Protein AF-A0A7G8DDP6-F1 (afdb_monomer)

Structure (mmCIF, N/CA/C/O backbone):
data_AF-A0A7G8DDP6-F1
#
_entry.id   AF-A0A7G8DDP6-F1
#
loop_
_atom_site.group_PDB
_atom_site.id
_atom_site.type_symbol
_atom_site.label_atom_id
_atom_site.label_alt_id
_atom_site.label_comp_id
_atom_site.label_asym_id
_atom_site.label_entity_id
_atom_site.label_seq_id
_atom_site.pdbx_PDB_ins_code
_atom_site.Cartn_x
_atom_site.Cartn_y
_atom_site.Cartn_z
_atom_site.occupancy
_atom_site.B_iso_or_equiv
_atom_site.auth_seq_id
_atom_site.auth_comp_id
_atom_site.auth_asym_id
_atom_site.auth_atom_id
_atom_site.pdbx_PDB_model_num
ATOM 1 N N . MET A 1 1 ? 0.515 -13.454 9.742 1.00 59.88 1 MET A N 1
ATOM 2 C CA . MET A 1 1 ? -0.856 -13.581 9.201 1.00 59.88 1 MET A CA 1
ATOM 3 C C . MET A 1 1 ? -1.035 -12.796 7.907 1.00 59.88 1 MET A C 1
ATOM 5 O O . MET A 1 1 ? -1.355 -13.415 6.911 1.00 59.88 1 MET A O 1
ATOM 9 N N . VAL A 1 2 ? -0.742 -11.490 7.878 1.00 62.47 2 VAL A N 1
ATOM 10 C CA . VAL A 1 2 ? -0.838 -10.633 6.673 1.00 62.47 2 VAL A CA 1
ATOM 11 C C . VAL A 1 2 ? -0.209 -11.253 5.425 1.00 62.47 2 VAL A C 1
ATOM 13 O O . VAL A 1 2 ? -0.867 -11.386 4.404 1.00 62.47 2 VAL A O 1
ATOM 16 N N . VAL A 1 3 ? 1.056 -11.658 5.530 1.00 65.75 3 VAL A N 1
ATOM 17 C CA . VAL A 1 3 ? 1.821 -12.215 4.409 1.00 65.75 3 VAL A CA 1
ATOM 18 C C . VAL A 1 3 ? 1.182 -13.507 3.882 1.00 65.75 3 VAL A C 1
ATOM 20 O O . VAL A 1 3 ? 1.127 -13.724 2.679 1.00 65.75 3 VAL A O 1
ATOM 23 N N . ALA A 1 4 ? 0.618 -14.327 4.775 1.00 67.00 4 ALA A N 1
ATOM 24 C CA . ALA A 1 4 ? -0.095 -15.544 4.396 1.00 67.00 4 ALA A CA 1
ATOM 25 C C . ALA A 1 4 ? -1.446 -15.244 3.722 1.00 67.00 4 ALA A C 1
ATOM 27 O O . ALA A 1 4 ? -1.811 -15.931 2.777 1.00 67.00 4 ALA A O 1
ATOM 28 N N . ILE A 1 5 ? -2.166 -14.206 4.167 1.00 69.06 5 ILE A N 1
ATOM 29 C CA . ILE A 1 5 ? -3.411 -13.762 3.519 1.00 69.06 5 ILE A CA 1
ATOM 30 C C . ILE A 1 5 ? -3.108 -13.243 2.113 1.00 69.06 5 ILE A C 1
ATOM 32 O O . ILE A 1 5 ? -3.750 -13.669 1.162 1.00 69.06 5 ILE A O 1
ATOM 36 N N . ALA A 1 6 ? -2.093 -12.387 1.965 1.00 72.00 6 ALA A N 1
ATOM 37 C CA . ALA A 1 6 ? -1.677 -11.905 0.654 1.00 72.00 6 ALA A CA 1
ATOM 38 C C . ALA A 1 6 ? -1.273 -13.073 -0.264 1.00 72.00 6 ALA A C 1
ATOM 40 O O . ALA A 1 6 ? -1.742 -13.143 -1.387 1.00 72.00 6 ALA A O 1
ATOM 41 N N . TYR A 1 7 ? -0.497 -14.044 0.223 1.00 73.69 7 TYR A N 1
ATOM 42 C CA . TYR A 1 7 ? -0.129 -15.242 -0.542 1.00 73.69 7 TYR A CA 1
ATOM 43 C C . TYR A 1 7 ? -1.344 -16.051 -1.023 1.00 73.69 7 TYR A C 1
ATOM 45 O O . TYR A 1 7 ? -1.441 -16.391 -2.201 1.00 73.69 7 TYR A O 1
ATOM 53 N N . LEU A 1 8 ? -2.274 -16.358 -0.113 1.00 72.94 8 LEU A N 1
ATOM 54 C CA . LEU A 1 8 ? -3.439 -17.191 -0.416 1.00 72.94 8 LEU A CA 1
ATOM 55 C C . LEU A 1 8 ? -4.395 -16.503 -1.393 1.00 72.94 8 LEU A C 1
ATOM 57 O O . LEU A 1 8 ? -4.931 -17.171 -2.273 1.00 72.94 8 LEU A O 1
ATOM 61 N N . THR A 1 9 ? -4.570 -15.187 -1.261 1.00 77.00 9 THR A N 1
ATOM 62 C CA . THR A 1 9 ? -5.467 -14.398 -2.114 1.00 77.00 9 THR A CA 1
ATOM 63 C C . THR A 1 9 ? -4.833 -14.025 -3.457 1.00 77.00 9 THR A C 1
ATOM 65 O O . THR A 1 9 ? -5.540 -13.958 -4.456 1.00 77.00 9 THR A O 1
ATOM 68 N N . TYR A 1 10 ? -3.516 -13.789 -3.500 1.00 74.25 10 TYR A N 1
ATOM 69 C CA . TYR A 1 10 ? -2.825 -13.218 -4.666 1.00 74.25 10 TYR A CA 1
ATOM 70 C C . TYR A 1 10 ? -1.855 -14.162 -5.382 1.00 74.25 10 TYR A C 1
ATOM 72 O O . TYR A 1 10 ? -1.189 -13.730 -6.320 1.00 74.25 10 TYR A O 1
ATOM 80 N N . GLN A 1 11 ? -1.752 -15.430 -4.966 1.00 79.75 11 GLN A N 1
ATOM 81 C CA . GLN A 1 11 ? -0.827 -16.412 -5.558 1.00 79.75 11 GLN A CA 1
ATOM 82 C C . GLN A 1 11 ? 0.617 -15.884 -5.690 1.00 79.75 11 GLN A C 1
ATOM 84 O O . GLN A 1 11 ? 1.321 -16.160 -6.659 1.00 79.75 11 GLN A O 1
ATOM 89 N N . LEU A 1 12 ? 1.056 -15.099 -4.705 1.00 81.31 12 LEU A N 1
ATOM 90 C CA . LEU A 1 12 ? 2.397 -14.518 -4.685 1.00 81.31 12 LEU A CA 1
ATOM 91 C C 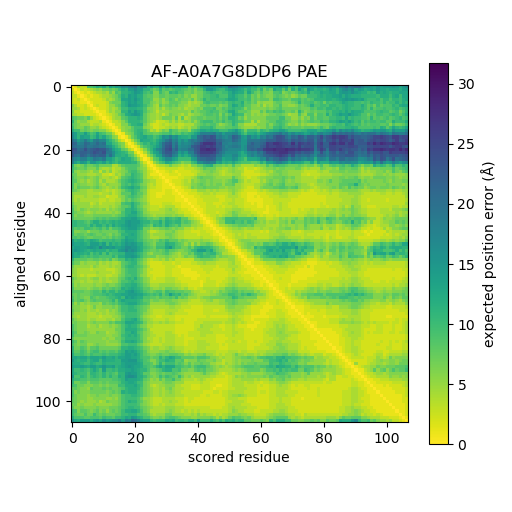. LEU A 1 12 ? 3.430 -15.559 -4.254 1.00 81.31 12 LEU A C 1
ATOM 93 O O . LEU A 1 12 ? 3.091 -16.480 -3.534 1.00 81.31 12 LEU A O 1
ATOM 97 N N . LEU A 1 13 ? 4.697 -15.407 -4.612 1.00 78.38 13 LEU A N 1
ATOM 98 C CA . LEU A 1 13 ? 5.821 -16.176 -4.085 1.00 78.38 13 LEU A CA 1
ATOM 99 C C . LEU A 1 13 ? 6.666 -15.258 -3.204 1.00 78.38 13 LEU A C 1
ATOM 101 O O . LEU A 1 13 ? 7.048 -14.174 -3.633 1.00 78.38 13 LEU A O 1
ATOM 105 N N . LEU A 1 14 ? 6.917 -15.672 -1.958 1.00 75.56 14 LEU A N 1
ATOM 106 C CA . LEU A 1 14 ? 7.691 -14.869 -1.011 1.00 75.56 14 LEU A CA 1
ATOM 107 C C . LEU A 1 14 ? 9.173 -14.915 -1.349 1.00 75.56 14 LEU A C 1
ATOM 109 O O . LEU A 1 14 ? 9.771 -15.993 -1.385 1.00 75.56 14 LEU A O 1
ATOM 113 N N . ASP A 1 15 ? 9.770 -13.737 -1.463 1.00 69.56 15 ASP A N 1
ATOM 114 C CA . ASP A 1 15 ? 11.208 -13.605 -1.599 1.00 69.56 15 ASP A CA 1
ATOM 115 C C . ASP A 1 15 ? 11.834 -13.625 -0.199 1.00 69.56 15 ASP A C 1
ATOM 117 O O . ASP A 1 15 ? 11.829 -12.643 0.546 1.00 69.56 15 ASP A O 1
ATOM 121 N N . GLN A 1 16 ? 12.377 -14.776 0.205 1.00 58.44 16 GLN A N 1
ATOM 122 C CA . GLN A 1 16 ? 13.226 -14.827 1.393 1.00 58.44 16 GLN A CA 1
ATOM 123 C C . GLN A 1 16 ? 14.560 -14.159 1.063 1.00 58.44 16 GLN A C 1
ATOM 125 O O . GLN 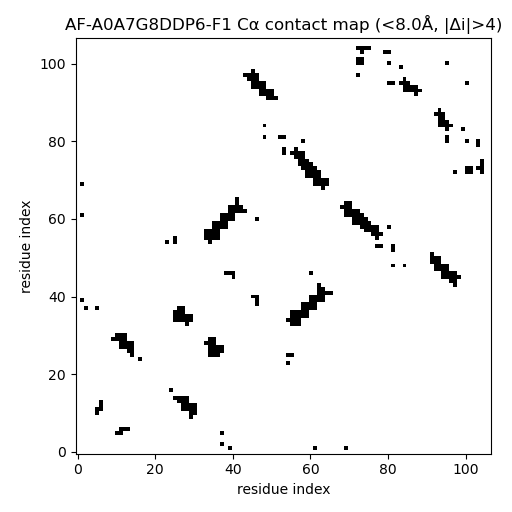A 1 16 ? 15.319 -14.630 0.219 1.00 58.44 16 GLN A O 1
ATOM 130 N N . CYS A 1 17 ? 14.837 -13.039 1.730 1.00 49.44 17 CYS A N 1
ATOM 131 C CA . CYS A 1 17 ? 16.061 -12.269 1.552 1.00 49.44 17 CYS A CA 1
ATOM 132 C C . CYS A 1 17 ? 17.306 -13.123 1.856 1.00 49.44 17 CYS A C 1
ATOM 134 O O . CYS A 1 17 ? 17.713 -13.281 3.005 1.00 49.44 17 CYS A O 1
ATOM 136 N N . SER A 1 18 ? 17.933 -13.653 0.807 1.00 39.44 18 SER A N 1
ATOM 137 C CA . SER A 1 18 ? 19.279 -14.221 0.832 1.00 39.44 18 SER A CA 1
ATOM 138 C C . SER A 1 18 ? 20.175 -13.471 -0.157 1.00 39.44 18 SER A C 1
ATOM 140 O O . SER A 1 18 ? 20.671 -14.058 -1.118 1.00 39.44 18 SER A O 1
ATOM 142 N N . LYS A 1 19 ? 20.367 -12.157 0.017 1.00 45.47 19 LYS A N 1
ATOM 143 C CA . LYS A 1 19 ? 21.385 -11.415 -0.748 1.00 45.47 19 LYS A CA 1
ATOM 144 C C . LYS A 1 19 ? 22.136 -10.417 0.140 1.00 45.47 19 LYS A C 1
ATOM 146 O O . LYS A 1 19 ? 21.508 -9.533 0.720 1.00 45.47 19 LYS A O 1
ATOM 151 N N . PRO A 1 20 ? 23.473 -10.523 0.249 1.00 42.75 20 PRO A N 1
ATOM 152 C CA . PRO A 1 20 ? 24.275 -9.491 0.880 1.00 42.75 20 PRO A CA 1
ATOM 153 C C . PRO A 1 20 ? 24.397 -8.285 -0.067 1.00 42.75 20 PRO A C 1
ATOM 155 O O . PRO A 1 20 ? 24.878 -8.409 -1.188 1.00 42.75 20 PRO A O 1
ATOM 158 N N . ASN A 1 21 ? 23.990 -7.111 0.418 1.00 43.59 21 ASN A N 1
ATOM 159 C CA . ASN A 1 21 ? 24.420 -5.787 -0.051 1.00 43.59 21 ASN A CA 1
ATOM 160 C C . ASN A 1 21 ? 24.225 -5.438 -1.536 1.00 43.59 21 ASN A C 1
ATOM 162 O O . ASN A 1 21 ? 25.132 -4.891 -2.166 1.00 43.59 21 ASN A O 1
ATOM 166 N N . THR A 1 22 ? 23.038 -5.631 -2.107 1.00 42.59 22 THR A N 1
ATOM 167 C CA . THR A 1 22 ? 22.669 -4.851 -3.299 1.00 42.59 22 THR A CA 1
ATOM 168 C C . THR A 1 22 ? 21.200 -4.469 -3.238 1.00 42.59 22 THR A C 1
ATOM 170 O O . THR A 1 22 ? 20.361 -5.254 -2.808 1.00 42.59 22 THR A O 1
ATOM 173 N N . VAL A 1 23 ? 20.968 -3.199 -3.554 1.00 50.78 23 VAL A N 1
ATOM 174 C CA . VAL A 1 23 ? 19.715 -2.448 -3.510 1.00 50.78 23 VAL A CA 1
ATOM 175 C C . VAL A 1 23 ? 18.523 -3.248 -4.040 1.00 50.78 23 VAL A C 1
ATOM 177 O O . VAL A 1 23 ? 18.675 -3.989 -5.002 1.00 50.78 23 VAL A O 1
ATOM 180 N N . GLU A 1 24 ? 17.358 -3.022 -3.426 1.00 58.94 24 GLU A N 1
ATOM 181 C CA . GLU A 1 24 ? 16.023 -3.430 -3.904 1.00 58.94 24 GLU A CA 1
ATOM 182 C C . GLU A 1 24 ? 15.506 -4.770 -3.346 1.00 58.94 24 GLU A C 1
ATOM 184 O O . GLU A 1 24 ? 15.407 -5.786 -4.027 1.00 58.94 24 GLU A O 1
ATOM 189 N N . SER A 1 25 ? 15.152 -4.763 -2.053 1.00 61.84 25 SER A N 1
ATOM 190 C CA . SER A 1 25 ? 14.386 -5.845 -1.426 1.00 61.84 25 SER A CA 1
ATOM 191 C C . SER A 1 25 ? 12.898 -5.684 -1.750 1.00 61.84 25 SER A C 1
ATOM 193 O O . SER A 1 25 ? 12.226 -4.839 -1.151 1.00 61.84 25 SER A O 1
ATOM 195 N N . VAL A 1 26 ? 12.402 -6.479 -2.693 1.00 75.00 26 VAL A N 1
ATOM 196 C CA . VAL A 1 26 ? 10.966 -6.672 -2.941 1.00 75.00 26 VAL A CA 1
ATOM 197 C C . VAL A 1 26 ? 10.416 -7.725 -1.975 1.00 75.00 26 VAL A C 1
ATOM 199 O O . VAL A 1 26 ? 11.165 -8.585 -1.513 1.00 75.00 26 VAL A O 1
ATOM 202 N N . ASP A 1 27 ? 9.130 -7.643 -1.627 1.00 81.94 27 ASP A N 1
ATOM 203 C CA . ASP A 1 27 ? 8.534 -8.553 -0.636 1.00 81.94 27 ASP A CA 1
ATOM 204 C C . ASP A 1 27 ? 8.117 -9.893 -1.266 1.00 81.94 27 ASP A C 1
ATOM 206 O O . ASP A 1 27 ? 8.212 -10.951 -0.634 1.00 81.94 27 ASP A O 1
ATOM 210 N N . ALA A 1 28 ? 7.620 -9.852 -2.503 1.00 85.00 28 ALA A N 1
ATOM 211 C CA . ALA A 1 28 ? 7.138 -11.024 -3.219 1.00 85.00 28 ALA A CA 1
ATOM 212 C C . ALA A 1 28 ? 7.130 -10.812 -4.739 1.00 85.00 28 ALA A C 1
ATOM 214 O O . ALA A 1 28 ? 7.250 -9.686 -5.221 1.00 85.00 28 ALA A O 1
ATOM 215 N N . HIS A 1 29 ? 6.896 -11.893 -5.478 1.00 86.25 29 HIS A N 1
ATOM 216 C CA . HIS A 1 29 ? 6.570 -11.864 -6.902 1.00 86.25 29 HIS A CA 1
ATOM 217 C C . HIS A 1 29 ? 5.184 -12.459 -7.143 1.00 86.25 29 HIS A C 1
ATOM 219 O O . HIS A 1 29 ? 4.801 -13.392 -6.445 1.00 86.25 29 HIS A O 1
ATOM 225 N N . ASP A 1 30 ? 4.408 -11.949 -8.096 1.00 84.19 30 ASP A N 1
ATOM 226 C CA . ASP A 1 30 ? 3.139 -12.594 -8.460 1.00 84.19 30 ASP A CA 1
ATOM 227 C C . ASP A 1 30 ? 3.325 -13.784 -9.412 1.00 84.19 30 ASP A C 1
ATOM 229 O O . ASP A 1 30 ? 4.440 -14.121 -9.807 1.00 84.19 30 ASP A O 1
ATOM 233 N N . SER A 1 31 ? 2.225 -14.452 -9.771 1.00 82.88 31 SER A N 1
ATOM 234 C CA . SER A 1 31 ? 2.262 -15.611 -10.678 1.00 82.88 31 SER A CA 1
ATOM 235 C C . SER A 1 31 ? 2.828 -15.312 -12.077 1.00 82.88 31 SER A C 1
ATOM 237 O O . SER A 1 31 ? 3.242 -16.238 -12.771 1.00 82.88 31 SER A O 1
ATOM 239 N N . GLU A 1 32 ? 2.877 -14.038 -12.480 1.00 83.81 32 GLU A N 1
ATOM 240 C CA . GLU A 1 32 ? 3.490 -13.579 -13.732 1.00 83.81 32 GLU A CA 1
ATOM 241 C C . GLU A 1 32 ? 4.961 -13.164 -13.537 1.00 83.81 32 GLU A C 1
ATOM 243 O O . GLU A 1 32 ? 5.632 -12.795 -14.497 1.00 83.81 32 GLU A O 1
ATOM 248 N N . GLY A 1 33 ? 5.480 -13.240 -12.307 1.00 82.31 33 GLY A N 1
ATOM 249 C CA . GLY A 1 33 ? 6.844 -12.857 -11.954 1.00 82.31 33 GLY A CA 1
ATOM 250 C C . GLY A 1 33 ? 7.034 -11.359 -11.720 1.00 82.31 33 GLY A C 1
ATOM 251 O O . GLY A 1 33 ? 8.177 -10.919 -11.629 1.00 82.31 33 GLY A O 1
ATOM 252 N N . ARG A 1 34 ? 5.956 -10.570 -11.611 1.00 86.00 34 ARG A N 1
ATOM 253 C CA . ARG A 1 34 ? 6.057 -9.126 -11.339 1.00 86.00 34 ARG A CA 1
ATOM 254 C C . ARG A 1 34 ? 6.412 -8.877 -9.887 1.00 86.00 34 ARG A C 1
ATOM 256 O O . ARG A 1 34 ? 5.862 -9.536 -9.005 1.00 86.00 34 ARG A O 1
ATOM 263 N N . ALA A 1 35 ? 7.263 -7.889 -9.631 1.00 88.19 35 ALA A N 1
ATOM 264 C CA . ALA A 1 35 ? 7.642 -7.510 -8.273 1.00 88.19 35 ALA A CA 1
ATOM 265 C C . ALA A 1 35 ? 6.466 -6.875 -7.510 1.00 88.19 35 ALA A C 1
ATOM 267 O O . ALA A 1 35 ? 5.816 -5.944 -7.995 1.00 88.19 35 ALA A O 1
ATOM 268 N N . VAL A 1 36 ? 6.220 -7.345 -6.289 1.00 86.94 36 VAL A N 1
ATOM 269 C CA . VAL A 1 36 ? 5.126 -6.912 -5.414 1.00 86.94 36 VAL A CA 1
ATOM 270 C C . VAL A 1 36 ? 5.691 -6.441 -4.076 1.00 86.94 36 VAL A C 1
ATOM 272 O O . VAL A 1 36 ? 6.415 -7.164 -3.390 1.00 86.94 36 VAL A O 1
ATOM 275 N N . GLU A 1 37 ? 5.313 -5.231 -3.674 1.00 88.38 37 GLU A N 1
ATOM 276 C CA . GLU A 1 37 ? 5.550 -4.699 -2.331 1.00 88.38 37 GLU A CA 1
ATOM 277 C C . GLU A 1 37 ? 4.267 -4.825 -1.500 1.00 88.38 37 GLU A C 1
ATOM 279 O O . GLU A 1 37 ? 3.180 -4.440 -1.941 1.00 88.38 37 GLU A O 1
ATOM 284 N N . ILE A 1 38 ? 4.380 -5.366 -0.286 1.00 88.00 38 ILE A N 1
ATOM 285 C CA . ILE A 1 38 ? 3.248 -5.621 0.606 1.00 88.00 38 ILE A CA 1
ATOM 286 C C . ILE A 1 38 ? 3.430 -4.785 1.867 1.00 88.00 38 ILE A C 1
ATOM 288 O O . ILE A 1 38 ? 4.293 -5.038 2.708 1.00 88.00 38 ILE A O 1
ATOM 292 N N . LYS A 1 39 ? 2.555 -3.800 2.057 1.00 87.44 39 LYS A N 1
ATOM 293 C CA . LYS A 1 39 ? 2.512 -2.996 3.280 1.00 87.44 39 LYS A CA 1
ATOM 294 C C . LYS A 1 39 ? 1.306 -3.372 4.111 1.00 87.44 39 LYS A C 1
ATOM 296 O O . LYS A 1 39 ? 0.175 -3.338 3.639 1.00 87.44 39 LYS A O 1
ATOM 301 N N . ALA A 1 40 ? 1.542 -3.647 5.387 1.00 88.25 40 ALA A N 1
ATOM 302 C CA . ALA A 1 40 ? 0.474 -3.740 6.364 1.00 88.25 40 ALA A CA 1
ATOM 303 C C . ALA A 1 40 ? 0.592 -2.664 7.429 1.00 88.25 40 ALA A C 1
ATOM 305 O O . ALA A 1 40 ? 1.673 -2.397 7.951 1.00 88.25 40 ALA A O 1
ATOM 306 N N . THR A 1 41 ? -0.545 -2.071 7.772 1.00 88.75 41 THR A N 1
ATOM 307 C CA . THR A 1 41 ? -0.637 -1.068 8.827 1.00 88.75 41 THR A CA 1
ATOM 308 C C . THR A 1 41 ? -1.790 -1.381 9.764 1.00 88.75 41 THR A C 1
ATOM 310 O O . THR A 1 41 ? -2.877 -1.757 9.337 1.00 88.75 41 THR A O 1
ATOM 313 N N . THR A 1 42 ? -1.562 -1.215 11.062 1.00 85.62 42 THR A N 1
ATOM 314 C CA . THR A 1 42 ? -2.625 -1.194 12.080 1.00 85.62 42 THR A CA 1
ATOM 315 C C . THR A 1 42 ? -3.198 0.216 12.269 1.00 85.62 42 THR A C 1
ATOM 317 O O . THR A 1 42 ? -4.208 0.412 12.948 1.00 85.62 42 THR A O 1
ATOM 320 N N . GLY A 1 43 ? -2.543 1.223 11.679 1.00 81.00 43 GLY A N 1
ATOM 321 C CA . GLY A 1 43 ? -2.948 2.619 11.720 1.00 81.00 43 GLY A CA 1
ATOM 322 C C . GLY A 1 43 ? -4.088 2.935 10.751 1.00 81.00 43 GLY A C 1
ATOM 323 O O . GLY A 1 43 ? -4.403 2.181 9.831 1.00 81.00 43 GLY A O 1
ATOM 324 N N . LYS A 1 44 ? -4.717 4.096 10.956 1.00 80.31 44 LYS A N 1
ATOM 325 C CA . LYS A 1 44 ? -5.790 4.615 10.086 1.00 80.31 44 LYS A CA 1
ATOM 326 C C . LYS A 1 44 ? -5.332 5.742 9.158 1.00 80.31 44 LYS A C 1
ATOM 328 O O . LYS A 1 44 ? -6.119 6.222 8.353 1.00 80.31 44 LYS A O 1
ATOM 333 N N . THR A 1 45 ? -4.087 6.184 9.301 1.00 84.25 45 THR A N 1
ATOM 334 C CA . THR A 1 45 ? -3.583 7.422 8.700 1.00 84.25 45 THR A CA 1
ATOM 335 C C . THR A 1 45 ? -2.978 7.196 7.323 1.00 84.25 45 THR A C 1
ATOM 337 O O . THR A 1 45 ? -3.291 7.939 6.396 1.00 84.25 45 THR A O 1
ATOM 340 N N . GLY A 1 46 ? -2.160 6.160 7.159 1.00 88.31 46 GLY A N 1
ATOM 341 C CA . GLY A 1 46 ? -1.472 5.902 5.903 1.00 88.31 46 GLY A CA 1
ATOM 342 C C . GLY A 1 46 ? -0.387 4.850 6.016 1.00 88.31 46 GLY A C 1
ATOM 343 O O . GLY A 1 46 ? -0.251 4.165 7.037 1.00 88.31 46 GLY A O 1
ATOM 344 N N . VAL A 1 47 ? 0.376 4.743 4.937 1.00 90.94 47 VAL A N 1
ATOM 345 C CA . VAL A 1 47 ? 1.568 3.906 4.834 1.00 90.94 47 VAL A CA 1
ATOM 346 C C . VAL A 1 47 ? 2.734 4.731 4.310 1.00 90.94 47 VAL A C 1
ATOM 348 O O . VAL A 1 47 ? 2.557 5.706 3.575 1.00 90.94 47 VAL A O 1
ATOM 351 N N . ALA A 1 48 ? 3.935 4.342 4.724 1.00 87.56 48 ALA A N 1
ATOM 352 C CA . ALA A 1 48 ? 5.167 4.920 4.225 1.00 87.56 48 ALA A CA 1
ATOM 353 C C . ALA A 1 48 ? 5.703 4.068 3.071 1.00 87.56 48 ALA A C 1
ATOM 355 O O . ALA A 1 48 ? 5.931 2.866 3.223 1.00 87.56 48 ALA A O 1
ATOM 356 N N . LEU A 1 49 ? 5.907 4.714 1.931 1.00 86.25 49 LEU A N 1
ATOM 357 C CA . LEU A 1 49 ? 6.636 4.189 0.786 1.00 86.25 49 LEU A CA 1
ATOM 358 C C . LEU A 1 49 ? 8.097 4.622 0.932 1.00 86.25 49 LEU A C 1
ATOM 360 O O . LEU A 1 49 ? 8.360 5.754 1.343 1.00 86.25 49 LEU A O 1
ATOM 364 N N . ARG A 1 50 ? 9.056 3.741 0.653 1.00 81.00 50 ARG A N 1
ATOM 365 C CA . ARG A 1 50 ? 10.487 4.027 0.840 1.00 81.00 50 ARG A CA 1
ATOM 366 C C . ARG A 1 50 ? 11.209 4.004 -0.499 1.00 81.00 50 ARG A C 1
ATOM 368 O O . ARG A 1 50 ? 11.001 3.081 -1.270 1.00 81.00 50 ARG A O 1
ATOM 375 N N . GLY A 1 51 ? 12.091 4.978 -0.727 1.00 72.31 51 GLY A N 1
ATOM 376 C CA . GLY A 1 51 ? 12.884 5.087 -1.957 1.00 72.31 51 GLY A CA 1
ATOM 377 C C . GLY A 1 51 ? 12.588 6.358 -2.757 1.00 72.31 51 GLY A C 1
ATOM 378 O O . GLY A 1 51 ? 11.746 7.170 -2.374 1.00 72.31 51 GLY A O 1
ATOM 379 N N . MET A 1 52 ? 13.315 6.543 -3.861 1.00 62.75 52 MET A N 1
ATOM 380 C CA . MET A 1 52 ? 13.068 7.642 -4.807 1.00 62.75 52 MET A CA 1
ATOM 381 C C . MET A 1 52 ? 12.068 7.255 -5.903 1.00 62.75 52 MET A C 1
ATOM 383 O O . MET A 1 52 ? 11.353 8.121 -6.402 1.00 62.75 52 MET A O 1
ATOM 387 N N . VAL A 1 53 ? 12.011 5.968 -6.254 1.00 67.62 53 VAL A N 1
ATOM 388 C CA . VAL A 1 53 ? 11.137 5.383 -7.277 1.00 67.62 53 VAL A CA 1
ATOM 389 C C . VAL A 1 53 ? 10.519 4.085 -6.747 1.00 67.62 53 VAL A C 1
ATOM 391 O O . VAL A 1 53 ? 11.119 3.466 -5.864 1.00 67.62 53 VAL A O 1
ATOM 394 N N . PRO A 1 54 ? 9.339 3.669 -7.248 1.00 72.19 54 PRO A N 1
ATOM 395 C CA . PRO A 1 54 ? 8.805 2.343 -6.968 1.00 72.19 54 PRO A CA 1
ATOM 396 C C . PRO A 1 54 ? 9.775 1.271 -7.459 1.00 72.19 54 PRO A C 1
ATOM 398 O O . PRO A 1 54 ? 10.023 1.147 -8.654 1.00 72.19 54 PRO A O 1
ATOM 401 N N . THR A 1 55 ? 10.292 0.492 -6.520 1.00 76.38 55 THR A N 1
ATOM 402 C CA . THR A 1 55 ? 11.078 -0.714 -6.791 1.00 76.38 55 THR A CA 1
ATOM 403 C C . THR A 1 55 ? 10.186 -1.883 -7.232 1.00 76.38 55 THR A C 1
ATOM 405 O O . THR A 1 55 ? 10.602 -2.740 -8.004 1.00 76.38 55 THR A O 1
ATOM 408 N N . ALA A 1 56 ? 8.945 -1.925 -6.740 1.00 83.94 56 ALA A N 1
ATOM 409 C CA . ALA A 1 56 ? 7.960 -2.931 -7.112 1.00 83.94 56 ALA A CA 1
ATOM 410 C C . ALA A 1 56 ? 7.044 -2.429 -8.232 1.00 83.94 56 ALA A C 1
ATOM 412 O O . ALA A 1 56 ? 6.710 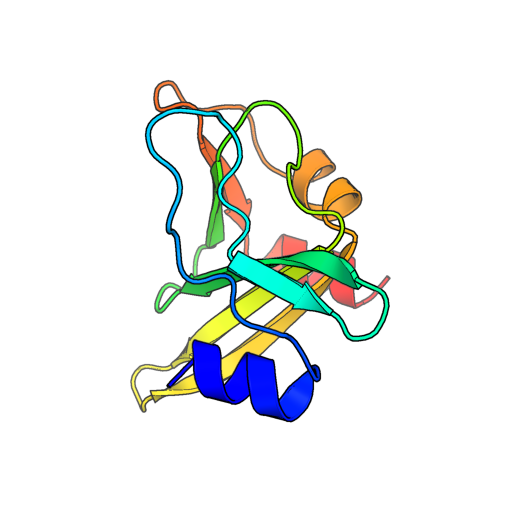-1.248 -8.300 1.00 83.94 56 ALA A O 1
ATOM 413 N N . GLU A 1 57 ? 6.576 -3.343 -9.075 1.00 88.44 57 GLU A N 1
ATOM 414 C CA . GLU A 1 57 ? 5.585 -3.051 -10.113 1.00 88.44 57 GLU A CA 1
ATOM 415 C C . GLU A 1 57 ? 4.176 -2.949 -9.528 1.00 88.44 57 GLU A C 1
ATOM 417 O O . GLU A 1 57 ? 3.338 -2.178 -10.004 1.00 88.44 57 GLU A O 1
ATOM 422 N N . ARG A 1 58 ? 3.913 -3.710 -8.463 1.00 88.81 58 ARG A N 1
ATOM 423 C CA . ARG A 1 58 ? 2.625 -3.760 -7.776 1.00 88.81 58 ARG A CA 1
ATOM 424 C C . ARG A 1 58 ? 2.770 -3.417 -6.303 1.00 88.81 58 ARG A C 1
ATOM 426 O O . ARG A 1 58 ? 3.758 -3.760 -5.659 1.00 88.81 58 ARG A O 1
ATOM 433 N N . LEU A 1 59 ? 1.738 -2.781 -5.765 1.00 90.19 59 LEU A N 1
ATOM 434 C CA . LEU A 1 59 ? 1.625 -2.449 -4.354 1.00 90.19 59 LEU A CA 1
ATOM 435 C C . LEU A 1 59 ? 0.336 -3.049 -3.798 1.00 90.19 59 LEU A C 1
ATOM 437 O O . LEU A 1 59 ? -0.752 -2.815 -4.327 1.00 90.19 59 LEU A O 1
ATOM 441 N N . ILE A 1 60 ? 0.468 -3.778 -2.695 1.00 90.12 60 ILE A N 1
ATOM 442 C CA . ILE A 1 60 ? -0.658 -4.276 -1.910 1.00 90.12 60 ILE A CA 1
ATOM 443 C C . ILE A 1 60 ? -0.598 -3.624 -0.533 1.00 90.12 60 ILE A C 1
ATOM 445 O O . ILE A 1 60 ? 0.398 -3.740 0.184 1.00 90.12 60 ILE A O 1
ATOM 449 N N . VAL A 1 61 ? -1.674 -2.936 -0.148 1.00 90.81 61 VAL A N 1
ATOM 450 C CA . VAL A 1 61 ? -1.802 -2.300 1.166 1.00 90.81 61 VAL A CA 1
ATOM 451 C C . VAL A 1 61 ? -2.950 -2.921 1.941 1.00 90.81 61 VAL A C 1
ATOM 453 O O . VAL A 1 61 ? -4.115 -2.823 1.554 1.00 90.81 61 VAL A O 1
ATOM 456 N N . LEU A 1 62 ? -2.612 -3.503 3.086 1.00 90.25 62 LEU A N 1
ATOM 457 C CA . LEU A 1 62 ? -3.547 -4.143 3.998 1.00 90.25 62 LEU A CA 1
ATOM 458 C C . LEU A 1 62 ? -3.660 -3.328 5.291 1.00 90.25 62 LEU A C 1
ATOM 460 O O . LEU A 1 62 ? -2.665 -2.968 5.923 1.00 90.25 62 LEU A O 1
ATOM 464 N N . GLN A 1 63 ? -4.886 -3.050 5.716 1.00 90.12 63 GLN A N 1
ATOM 465 C CA . GLN A 1 63 ? -5.176 -2.498 7.030 1.00 90.12 63 GLN A CA 1
ATOM 466 C C . GLN A 1 63 ? -5.567 -3.627 7.976 1.00 90.12 63 GLN A C 1
ATOM 468 O O . GLN A 1 63 ? -6.558 -4.313 7.752 1.00 90.12 63 GLN A O 1
ATOM 473 N N . ILE A 1 64 ? -4.815 -3.792 9.058 1.00 89.06 64 ILE A N 1
ATOM 474 C CA . ILE A 1 64 ? -5.139 -4.750 10.113 1.00 89.06 64 ILE A CA 1
ATOM 475 C C . ILE A 1 64 ? -5.967 -4.034 11.180 1.00 89.06 64 ILE A C 1
ATOM 477 O O . ILE A 1 64 ? -5.540 -3.028 11.753 1.00 89.06 64 ILE A O 1
ATOM 481 N N . SER A 1 65 ? -7.156 -4.550 11.462 1.00 85.44 65 SER A N 1
ATOM 482 C CA . SER A 1 65 ? -8.004 -4.088 12.551 1.00 85.44 65 SER A CA 1
ATOM 483 C C . SER A 1 65 ? -7.412 -4.482 13.912 1.00 85.44 65 SER A C 1
ATOM 485 O O . SER A 1 65 ? -6.544 -5.346 14.030 1.00 85.44 65 SER A O 1
ATOM 487 N N . LYS A 1 66 ? -7.923 -3.882 14.993 1.00 82.19 66 LYS A N 1
ATOM 488 C CA . LYS A 1 66 ? -7.524 -4.267 16.359 1.00 82.19 66 LYS A CA 1
ATOM 489 C C . LYS A 1 66 ? -7.936 -5.697 16.728 1.00 82.19 66 LYS A C 1
ATOM 491 O O . LYS A 1 66 ? -7.345 -6.266 17.638 1.00 82.19 66 LYS A O 1
ATOM 496 N N . THR A 1 67 ? -8.938 -6.251 16.047 1.00 83.25 67 THR A N 1
ATOM 497 C CA . THR A 1 67 ? -9.396 -7.638 16.210 1.00 83.25 67 THR A CA 1
ATOM 498 C C . THR A 1 67 ? -8.549 -8.628 15.409 1.00 83.25 67 THR A C 1
ATOM 500 O O . THR A 1 67 ? -8.705 -9.830 15.582 1.00 83.25 67 THR A O 1
ATOM 503 N N . GLY A 1 68 ? -7.607 -8.137 14.593 1.00 79.75 68 GLY A N 1
ATOM 504 C CA . GLY A 1 68 ? -6.713 -8.950 13.770 1.00 79.75 68 GLY A CA 1
ATOM 505 C C . GLY A 1 68 ? -7.195 -9.141 12.332 1.00 79.75 68 GLY A C 1
ATOM 506 O O . GLY A 1 68 ? -6.457 -9.701 11.528 1.00 79.75 68 GLY A O 1
ATOM 507 N N . ASP A 1 69 ? -8.379 -8.642 11.980 1.00 83.69 69 ASP A N 1
ATOM 508 C CA . ASP A 1 69 ? -8.919 -8.757 10.625 1.00 83.69 69 ASP A CA 1
ATOM 509 C C . ASP A 1 69 ? -8.105 -7.905 9.653 1.00 83.69 69 ASP A C 1
ATOM 511 O O . ASP A 1 69 ? -7.866 -6.723 9.903 1.00 83.69 69 ASP A O 1
ATOM 515 N N . ALA A 1 70 ? -7.683 -8.488 8.534 1.00 86.06 70 ALA A N 1
ATOM 516 C CA . ALA A 1 70 ? -7.001 -7.756 7.476 1.00 86.06 70 ALA A CA 1
ATOM 517 C C . ALA A 1 70 ? -8.013 -7.334 6.408 1.00 86.06 70 ALA A C 1
ATOM 519 O O . ALA A 1 70 ? -8.695 -8.172 5.823 1.00 86.06 70 ALA A O 1
ATOM 520 N N . VAL A 1 71 ? -8.085 -6.034 6.147 1.00 87.69 71 VAL A N 1
ATOM 521 C CA . VAL A 1 71 ? -8.884 -5.446 5.074 1.00 87.69 71 VAL A CA 1
ATOM 522 C C . VAL A 1 71 ? -7.944 -4.912 4.019 1.00 87.69 71 VAL A C 1
ATOM 524 O O . VAL A 1 71 ? -6.993 -4.190 4.320 1.00 87.69 71 VAL A O 1
ATOM 527 N N . GLU A 1 72 ? -8.225 -5.241 2.772 1.00 90.31 72 GLU A N 1
ATOM 528 C CA . GLU A 1 72 ? -7.501 -4.658 1.664 1.00 90.31 72 GLU A CA 1
ATOM 529 C C . GLU A 1 72 ? -7.928 -3.218 1.408 1.00 90.31 72 GLU A C 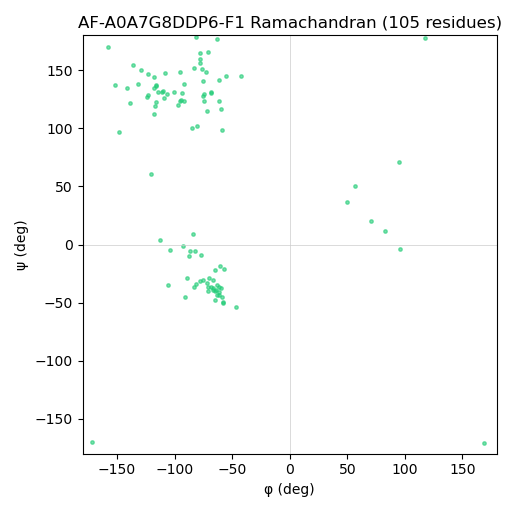1
ATOM 531 O O . GLU A 1 72 ? -9.112 -2.901 1.314 1.00 90.31 72 GLU A O 1
ATOM 536 N N . ILE A 1 73 ? -6.935 -2.339 1.316 1.00 91.88 73 ILE A N 1
ATOM 537 C CA . ILE A 1 73 ? -7.129 -0.919 1.034 1.00 91.88 73 ILE A CA 1
ATOM 538 C C . ILE A 1 73 ? -6.726 -0.593 -0.400 1.00 91.88 73 ILE A C 1
ATOM 540 O O . ILE A 1 73 ? -7.340 0.277 -1.013 1.00 91.88 73 ILE A O 1
ATOM 544 N N . TYR A 1 74 ? -5.696 -1.269 -0.909 1.00 92.12 74 TYR A N 1
ATOM 545 C CA . TYR A 1 74 ? -5.184 -1.074 -2.257 1.00 92.12 74 TYR A CA 1
ATOM 546 C C . TYR A 1 74 ? -4.542 -2.354 -2.782 1.00 92.12 74 TYR A C 1
ATOM 548 O O . TYR A 1 74 ? -3.789 -3.002 -2.052 1.00 92.12 74 TYR A O 1
ATOM 556 N N . SER A 1 75 ? -4.807 -2.676 -4.042 1.00 91.06 75 SER A N 1
ATOM 557 C CA . SER A 1 75 ? -4.200 -3.775 -4.782 1.00 91.06 75 SER A CA 1
ATOM 558 C C . SER A 1 75 ? -4.113 -3.380 -6.251 1.00 91.06 75 SER A C 1
ATOM 560 O O . SER A 1 75 ? -5.080 -3.477 -7.005 1.00 91.06 75 SER A O 1
ATOM 562 N N . GLY A 1 76 ? -2.944 -2.892 -6.662 1.00 90.56 76 GLY A N 1
ATOM 563 C CA . GLY A 1 76 ? -2.785 -2.308 -7.990 1.00 90.56 76 GLY A CA 1
ATOM 564 C C . GLY A 1 76 ? -1.338 -1.981 -8.351 1.00 90.56 76 GLY A C 1
ATOM 565 O O . GLY A 1 76 ? -0.412 -2.409 -7.653 1.00 90.56 76 GLY A O 1
ATOM 566 N N . PRO A 1 77 ? -1.125 -1.253 -9.461 1.00 91.6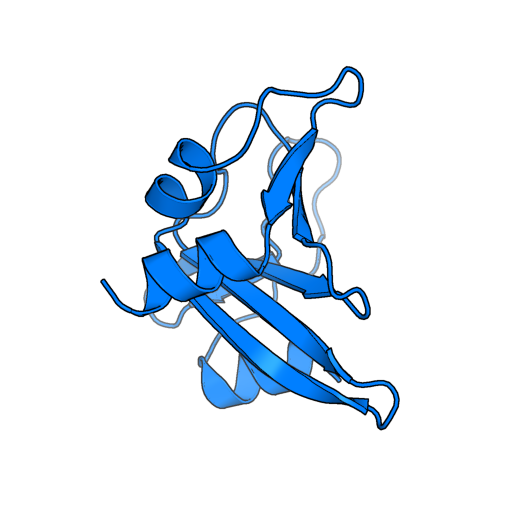2 77 PRO A N 1
ATOM 567 C CA . PRO A 1 77 ? 0.197 -0.796 -9.874 1.00 91.62 77 PRO A CA 1
ATOM 568 C C . PRO A 1 77 ? 0.833 0.127 -8.824 1.00 91.62 77 PRO A C 1
ATOM 570 O O . PRO A 1 77 ? 0.165 0.968 -8.232 1.00 91.62 77 PRO A O 1
ATOM 573 N N . ALA A 1 78 ? 2.141 0.023 -8.598 1.00 89.94 78 ALA A N 1
ATOM 574 C CA . ALA A 1 78 ? 2.8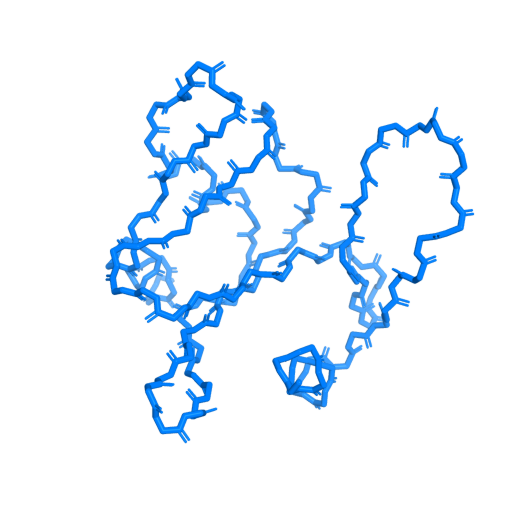09 0.853 -7.593 1.00 89.94 78 ALA A CA 1
ATOM 575 C C . ALA A 1 78 ? 2.939 2.329 -8.021 1.00 89.94 78 ALA A C 1
ATOM 577 O O . ALA A 1 78 ? 2.869 3.221 -7.175 1.00 89.94 78 ALA A O 1
ATOM 578 N N . SER A 1 79 ? 3.105 2.607 -9.320 1.00 89.31 79 SER A N 1
ATOM 579 C CA . SER A 1 79 ? 3.364 3.964 -9.841 1.00 89.31 79 SER A CA 1
ATOM 580 C C . SER A 1 79 ? 2.276 4.991 -9.474 1.00 89.31 79 SER A C 1
ATOM 582 O O . SER A 1 79 ? 2.638 6.009 -8.881 1.00 89.31 79 SER A O 1
ATOM 584 N N . PRO A 1 80 ? 0.964 4.737 -9.670 1.00 90.50 80 PRO A N 1
ATOM 585 C CA . PRO A 1 80 ? -0.088 5.682 -9.282 1.00 90.50 80 PRO A CA 1
ATOM 586 C C . PRO A 1 80 ? -0.099 6.004 -7.782 1.00 90.50 80 PRO A C 1
ATOM 588 O O . PRO A 1 80 ? -0.312 7.151 -7.382 1.00 90.50 80 PRO A O 1
ATOM 591 N N . ALA A 1 81 ? 0.174 5.008 -6.933 1.00 90.38 81 ALA A N 1
ATOM 592 C CA . ALA A 1 81 ? 0.286 5.209 -5.491 1.00 90.38 81 ALA A CA 1
ATOM 593 C C . ALA A 1 81 ? 1.522 6.048 -5.123 1.00 90.38 81 ALA A C 1
ATOM 595 O O . ALA A 1 81 ? 1.464 6.884 -4.223 1.00 90.38 81 ALA A O 1
ATOM 596 N N . TRP A 1 82 ? 2.632 5.873 -5.837 1.00 88.50 82 TRP A N 1
ATOM 597 C CA . TRP A 1 82 ? 3.854 6.657 -5.655 1.00 88.50 82 TRP A CA 1
ATOM 598 C C . TRP A 1 82 ? 3.730 8.103 -6.136 1.00 88.50 82 TRP A C 1
ATOM 600 O O . TRP A 1 82 ? 4.225 9.021 -5.478 1.00 88.50 82 TRP A O 1
ATOM 610 N N . GLU A 1 83 ? 3.058 8.322 -7.262 1.00 88.94 83 GLU A N 1
ATOM 611 C CA . GLU A 1 83 ? 2.782 9.653 -7.808 1.00 88.94 83 GLU A CA 1
ATOM 612 C C . GLU A 1 83 ? 1.837 10.443 -6.902 1.00 88.94 83 GLU A C 1
ATOM 614 O O . GLU A 1 83 ? 2.058 11.627 -6.654 1.00 88.94 83 GLU A O 1
ATOM 619 N N . ALA A 1 84 ? 0.832 9.772 -6.334 1.00 90.19 84 ALA A N 1
ATOM 620 C CA . ALA A 1 84 ? -0.102 10.366 -5.384 1.00 90.19 84 ALA A CA 1
ATOM 621 C C . ALA A 1 84 ? 0.471 10.544 -3.964 1.00 90.19 84 ALA A C 1
ATOM 623 O O . ALA A 1 84 ? -0.186 11.159 -3.117 1.00 90.19 84 ALA A O 1
ATOM 624 N N . ALA A 1 85 ? 1.654 9.996 -3.668 1.00 90.06 85 ALA A N 1
ATOM 625 C CA . ALA A 1 85 ? 2.271 10.104 -2.352 1.00 90.06 85 ALA A CA 1
ATOM 626 C C . ALA A 1 85 ? 2.808 11.519 -2.086 1.00 90.06 85 ALA A C 1
ATOM 628 O O . ALA A 1 85 ? 3.293 12.216 -2.982 1.00 90.06 85 ALA A O 1
ATOM 629 N N . GLY A 1 86 ? 2.782 11.934 -0.818 1.00 87.44 86 GLY A N 1
ATOM 630 C CA . GLY A 1 86 ? 3.283 13.243 -0.399 1.00 87.44 86 GLY A CA 1
ATOM 631 C C . GLY A 1 86 ? 4.787 13.430 -0.631 1.00 87.44 86 GLY A C 1
ATOM 632 O O . GLY A 1 86 ? 5.502 12.519 -1.059 1.00 87.44 86 GLY A O 1
ATOM 633 N N . SER A 1 87 ? 5.286 14.629 -0.328 1.00 85.56 87 SER A N 1
ATOM 634 C CA . SER A 1 87 ? 6.705 14.972 -0.469 1.00 85.56 87 SER A CA 1
ATOM 635 C C . SER A 1 87 ? 7.618 14.017 0.302 1.00 85.56 87 SER A C 1
ATOM 637 O O . SER A 1 87 ? 7.277 13.557 1.399 1.00 85.56 87 SER A O 1
ATOM 639 N N . MET A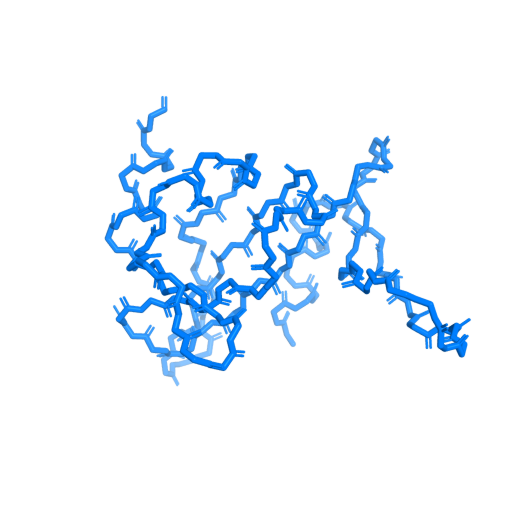 1 88 ? 8.799 13.755 -0.264 1.00 84.19 88 MET A N 1
ATOM 640 C CA . MET A 1 88 ? 9.823 12.937 0.382 1.00 84.19 88 MET A CA 1
ATOM 641 C C . MET A 1 88 ? 10.271 13.579 1.694 1.00 84.19 88 MET A C 1
ATOM 643 O O . MET A 1 88 ? 10.686 14.735 1.737 1.00 84.19 88 MET A O 1
ATOM 647 N N . GLN A 1 89 ? 10.142 12.813 2.769 1.00 85.56 89 GLN A N 1
ATOM 648 C CA . GLN A 1 89 ? 10.591 13.174 4.101 1.00 85.56 89 GLN A CA 1
ATOM 649 C C . GLN A 1 89 ? 12.116 12.976 4.210 1.00 85.56 89 GLN A C 1
ATOM 651 O O . GLN A 1 89 ? 12.688 12.184 3.455 1.00 85.56 89 GLN A O 1
ATOM 656 N N . PRO A 1 90 ? 12.796 13.627 5.176 1.00 79.94 90 PRO A N 1
ATOM 657 C CA . PRO A 1 90 ? 14.253 13.524 5.347 1.00 79.94 90 PRO A CA 1
ATOM 658 C C . PRO A 1 90 ? 14.778 12.096 5.558 1.00 79.94 90 PRO A C 1
ATOM 660 O O . PRO A 1 90 ? 15.946 11.814 5.320 1.00 79.94 90 PRO A O 1
ATOM 663 N N . ASN A 1 91 ? 13.912 11.181 5.991 1.00 78.62 91 ASN A N 1
ATOM 664 C CA . ASN A 1 91 ? 14.213 9.762 6.171 1.00 78.62 91 ASN A CA 1
ATOM 665 C C . ASN A 1 91 ? 14.090 8.931 4.872 1.00 78.62 91 ASN A C 1
ATOM 667 O O . ASN A 1 91 ? 14.117 7.701 4.937 1.00 78.62 91 ASN A O 1
ATOM 671 N N . GLY A 1 92 ? 13.915 9.578 3.713 1.00 79.75 92 GLY A N 1
ATOM 672 C CA . GLY A 1 92 ? 13.759 8.917 2.415 1.00 79.75 92 GLY A CA 1
ATOM 673 C C . GLY A 1 92 ? 12.428 8.180 2.251 1.00 79.75 92 GLY A C 1
ATOM 674 O O . GLY A 1 92 ? 12.328 7.265 1.432 1.00 79.75 92 GLY A O 1
ATOM 675 N N . GLN A 1 93 ? 11.423 8.529 3.059 1.00 85.38 93 GLN A N 1
ATOM 676 C CA . GLN A 1 93 ? 10.080 7.960 2.981 1.00 85.38 93 GLN A CA 1
ATOM 677 C C . GLN A 1 93 ? 9.095 8.983 2.418 1.00 85.38 93 GLN A C 1
ATOM 679 O O . GLN A 1 93 ? 9.200 10.182 2.670 1.00 85.38 93 GLN A O 1
ATOM 684 N N . ARG A 1 94 ? 8.093 8.506 1.691 1.00 89.81 94 ARG A N 1
ATOM 685 C CA . ARG A 1 94 ? 6.931 9.280 1.254 1.00 89.81 94 ARG A CA 1
ATOM 686 C C . ARG A 1 94 ? 5.707 8.711 1.942 1.00 89.81 94 ARG A C 1
ATOM 688 O O . ARG A 1 94 ? 5.509 7.501 1.966 1.00 89.81 94 ARG A O 1
ATOM 695 N N . HIS A 1 95 ? 4.892 9.577 2.526 1.00 90.75 95 HIS A N 1
ATOM 696 C CA . HIS A 1 95 ? 3.658 9.143 3.166 1.00 90.75 95 HIS A CA 1
ATOM 697 C C . HIS A 1 95 ? 2.498 9.253 2.178 1.00 90.75 95 HIS A C 1
ATOM 699 O O . HIS A 1 95 ? 2.290 10.313 1.582 1.00 90.75 95 HIS A O 1
ATOM 705 N N . ILE A 1 96 ? 1.718 8.183 2.045 1.00 92.25 96 ILE A N 1
ATOM 706 C CA . ILE A 1 96 ? 0.431 8.196 1.348 1.00 92.25 96 ILE A CA 1
ATOM 707 C C . ILE A 1 96 ? -0.681 7.833 2.330 1.00 92.25 96 ILE A C 1
ATOM 709 O O . ILE A 1 96 ? -0.550 6.908 3.135 1.00 92.25 96 ILE A O 1
ATOM 713 N N . SER A 1 97 ? -1.775 8.593 2.298 1.00 92.75 97 SER A N 1
ATOM 714 C CA . SER A 1 97 ? -2.908 8.354 3.188 1.00 92.75 97 SER A CA 1
ATOM 715 C C . SER A 1 97 ? -3.743 7.160 2.727 1.00 92.75 97 SER A C 1
ATOM 717 O O . SER A 1 97 ? -3.858 6.882 1.532 1.00 92.75 97 SER A O 1
ATOM 719 N N . LEU A 1 98 ? -4.385 6.471 3.676 1.00 91.25 98 LEU A N 1
ATOM 720 C CA . LEU A 1 98 ? -5.273 5.353 3.333 1.00 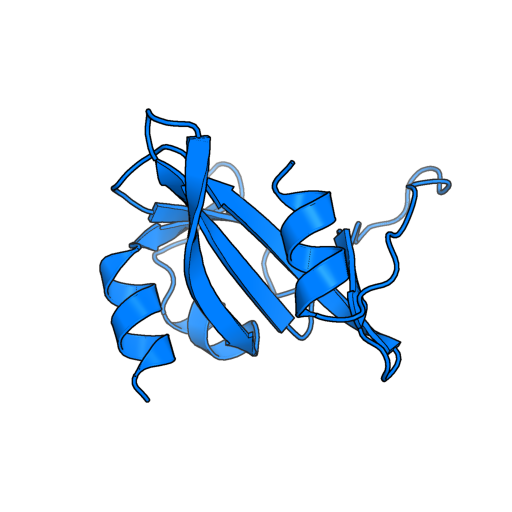91.25 98 LEU A CA 1
ATOM 721 C C . LEU A 1 98 ? -6.474 5.809 2.501 1.00 91.25 98 LEU A C 1
ATOM 723 O O . LEU A 1 98 ? -6.912 5.075 1.627 1.00 91.25 98 LEU A O 1
ATOM 727 N N . SER A 1 99 ? -7.001 7.013 2.744 1.00 91.06 99 SER A N 1
ATOM 728 C CA . SER A 1 99 ? -8.102 7.557 1.941 1.00 91.06 99 SER A CA 1
ATOM 729 C C . SER A 1 99 ? -7.699 7.729 0.479 1.00 91.06 99 SER A C 1
ATOM 731 O O . SER A 1 99 ? -8.444 7.315 -0.402 1.00 91.06 99 SER A O 1
ATOM 733 N N . ARG A 1 100 ? -6.489 8.244 0.217 1.00 91.75 100 ARG A N 1
ATOM 734 C CA . ARG A 1 100 ? -5.987 8.412 -1.150 1.00 91.75 100 ARG A CA 1
ATOM 735 C C . ARG A 1 100 ? -5.793 7.070 -1.853 1.00 91.75 100 ARG A C 1
ATOM 737 O O . ARG A 1 100 ? -6.139 6.936 -3.018 1.00 91.75 100 ARG A O 1
ATOM 744 N N . LEU A 1 101 ? -5.292 6.067 -1.133 1.00 92.38 101 LEU A N 1
ATOM 745 C CA . LEU A 1 101 ? -5.185 4.702 -1.650 1.00 92.38 101 LEU A CA 1
ATOM 746 C C . LEU A 1 101 ? -6.553 4.107 -2.013 1.00 92.38 101 LEU A C 1
ATOM 748 O O . LEU A 1 101 ? -6.681 3.496 -3.066 1.00 92.38 101 LEU A O 1
ATOM 752 N N . LYS A 1 102 ? -7.590 4.340 -1.198 1.00 91.69 102 LYS A N 1
ATOM 753 C CA . LYS A 1 102 ? -8.961 3.901 -1.516 1.00 91.69 102 LYS A CA 1
ATOM 754 C C . LYS A 1 102 ? -9.523 4.577 -2.761 1.00 91.69 102 LYS A C 1
ATOM 756 O O . LYS A 1 102 ? -10.214 3.931 -3.535 1.00 91.69 102 LYS A O 1
ATOM 761 N N . GLU A 1 103 ? -9.241 5.863 -2.950 1.00 91.81 103 GLU A N 1
ATOM 762 C CA . GLU A 1 103 ? -9.638 6.573 -4.169 1.00 91.81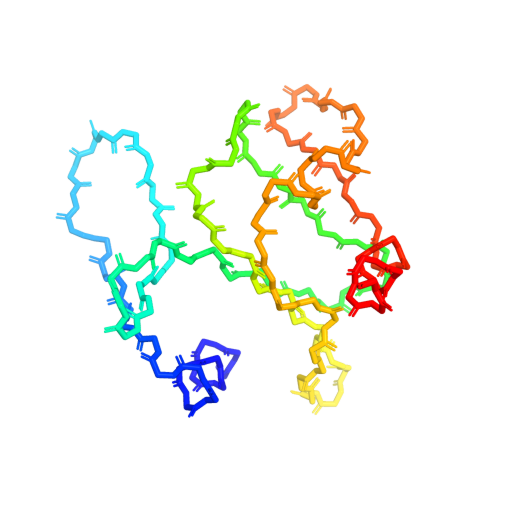 103 GLU A CA 1
ATOM 763 C C . GLU A 1 103 ? -8.962 5.975 -5.402 1.00 91.81 103 GLU A C 1
ATOM 765 O O . GLU A 1 103 ? -9.631 5.768 -6.404 1.00 91.81 103 GLU A O 1
ATOM 770 N N . LEU A 1 104 ? -7.665 5.661 -5.319 1.00 91.19 104 LEU A N 1
ATOM 771 C CA . LEU A 1 104 ? -6.930 5.011 -6.408 1.00 91.19 104 LEU A CA 1
ATOM 772 C C . LEU A 1 104 ? -7.411 3.580 -6.679 1.00 91.19 104 LEU A C 1
ATOM 774 O O . LEU A 1 104 ? -7.327 3.133 -7.811 1.00 91.19 104 LEU A O 1
ATOM 778 N N . GLN A 1 105 ? -7.900 2.866 -5.662 1.00 89.94 105 GLN A N 1
ATOM 779 C CA . GLN A 1 105 ? -8.495 1.534 -5.824 1.00 89.94 105 GLN A CA 1
ATOM 780 C C . GLN A 1 105 ? -9.848 1.579 -6.550 1.00 89.94 105 GLN A C 1
ATOM 782 O O . GLN A 1 105 ? -10.255 0.598 -7.164 1.00 89.94 105 GLN A O 1
ATOM 787 N N . ALA A 1 106 ? -10.577 2.688 -6.417 1.00 86.44 106 ALA A N 1
ATOM 788 C CA . ALA A 1 106 ? -11.890 2.875 -7.027 1.00 86.44 106 ALA A CA 1
ATOM 789 C C . ALA A 1 106 ? -11.825 3.417 -8.468 1.00 86.44 106 ALA A C 1
ATOM 791 O O . ALA A 1 106 ? -12.877 3.566 -9.092 1.00 86.44 106 ALA A O 1
ATOM 792 N N . GLN A 1 107 ? -10.627 3.753 -8.956 1.00 75.88 107 GLN A N 1
ATOM 793 C CA . GLN A 1 107 ? -10.354 4.202 -10.326 1.00 75.88 107 GLN A CA 1
ATOM 794 C C . GLN A 1 107 ? -10.026 3.013 -11.225 1.00 75.88 107 GLN A C 1
ATOM 796 O O . GLN A 1 107 ? -10.487 3.045 -12.386 1.00 75.88 107 GLN A O 1
#

Sequence (107 aa):
MVVAIAYLTYQLLLDQCSKPNTVESVDAHDSEGRAVEIKATTGKTGVALRGMVPTAERLIVLQISKTGDAVEIYSGPASPAWEAAGSMQPNGQRHISLSRLKELQAQ

Mean predicted aligned error: 6.87 Å

Secondary structure (DSSP, 8-state):
-HHHHHHHHH--EE-----SS-S---SEE-TT--EEEEEEES-SSEEEEESSS-SSSEEEEEEEPTTS-EEEEEEEEHHHHHHTS-PPPTTSEEEEEHHHHHHHHT-

pLDDT: mean 80.68, std 12.7, range [39.44, 92.75]

Solvent-accessible surface area (backbone atoms only — not comparable to full-atom values): 6298 Å² total; per-residue (Å²): 107,69,70,57,52,50,30,74,78,55,54,40,47,76,52,78,90,84,72,88,90,70,89,80,89,55,51,26,26,35,83,88,66,46,37,26,34,75,48,75,31,74,63,85,63,46,50,75,48,71,60,94,61,76,85,27,59,26,34,37,35,33,37,33,46,98,88,64,53,74,43,81,46,30,77,46,62,20,60,66,57,60,70,70,26,47,74,75,41,98,85,46,30,22,50,30,42,45,70,60,38,39,54,62,61,74,105

Radius of gyration: 13.54 Å; Cα contacts (8 Å, |Δi|>4): 194; chains: 1; bounding box: 36×32×30 Å

Nearest PDB structures (foldseek):
  8q5n-assembly1_B  TM=7.003E-01  e=1.075E-04  Nitrolancea hollandica
  8rpx-assembly2_D  TM=7.119E-01  e=3.707E-04  Nitrolancea hollandica
  8rpx-assembly2_C  TM=7.230E-01  e=5.052E-04  Nitrolancea hollandica
  8q5o-assembly1_B  TM=7.298E-01  e=4.749E-04  Escherichia coli
  4avl-assembly3_C  TM=3.112E-01  e=2.785E-01  Influenza A virus

Foldseek 3Di:
DQVVVCCVVFVWAADDDPDPDDDADFGTAGPVRFGEHEAEDCDQFWDKDAAPDDSGQWYWYWHQHPVRDTDTLATGGVHVQVVQWDDQDPRRITTDTSVVRNVVRVD